Protein AF-A0A942BCL0-F1 (afdb_monomer)

Solvent-accessible surface area (backbone atoms only — not comparable to full-atom values): 6151 Å² total; per-residue (Å²): 100,40,70,59,53,53,48,51,40,49,49,52,25,52,52,50,27,51,53,48,50,54,50,36,64,73,68,53,54,80,74,53,51,65,68,55,27,65,54,48,11,62,50,26,40,52,51,16,52,52,43,39,54,51,31,50,50,51,20,47,74,69,64,43,68,54,95,69,28,62,47,71,66,36,44,49,42,43,38,53,26,44,38,54,21,36,44,26,39,45,51,13,51,52,23,47,56,58,60,70,52,61,71,67,66,52,55,56,58,63,70,64,59,79,85,83,126

Mean predicted aligned error: 7.83 Å

Sequence (117 aa):
MLWAQSGASFVVWVVGGLLLARSAAASWLPRLSRRSQSTLGPLALLAGLVVLVGGLWAAWSAGGVRAGALLPVPWVLATVTGVAFTALQTFGALCLLNVSRPPETRAAAQASEPQEN

pLDDT: mean 84.38, std 11.61, range [54.03, 96.56]

Foldseek 3Di:
DAVVLVVVLVVLLVVLLVVLLVCCVPDPVVVDDLVCLVVLLVVLLVVLVVLQVVLLVVLVVVPADDPNHGDPVSSVSNSVSSNSSSNSNSSSVSSVVVNPDDPVVVVVVVVPPPPPD

Radius of gyration: 18.62 Å; Cα contacts (8 Å, |Δi|>4): 98; chains: 1; bounding box: 46×35×47 Å

Secondary structure (DSSP, 8-state):
-HHHHHHHHHHHHHHHHHHHHHHHHHHTGGGS-HHHHHHHHHHHHHHHHHHHHHHHHHHHHTT--BTTB--HHHHHHHHHHHHHHHHHHHHHHHHHHHHHS-HHHHHHHHHTS----

Structure (mmCIF, N/CA/C/O backbone):
data_AF-A0A942BCL0-F1
#
_entry.id   AF-A0A942BCL0-F1
#
loop_
_atom_site.group_PDB
_atom_site.id
_atom_site.type_symbol
_atom_site.label_atom_id
_atom_site.label_alt_id
_atom_site.label_comp_id
_atom_site.label_asym_id
_atom_site.label_entity_id
_atom_site.label_seq_id
_atom_site.pdbx_PDB_ins_code
_atom_site.Cartn_x
_atom_site.Cartn_y
_atom_site.Cartn_z
_atom_site.occupancy
_atom_site.B_iso_or_equiv
_atom_site.auth_seq_id
_atom_site.auth_comp_id
_atom_site.auth_asym_id
_atom_site.auth_atom_id
_atom_site.pdbx_PDB_model_num
ATOM 1 N N . MET A 1 1 ? 1.760 4.699 -25.758 1.00 75.62 1 MET A N 1
ATOM 2 C CA . MET A 1 1 ? 2.286 3.598 -24.918 1.00 75.62 1 MET A CA 1
ATOM 3 C C . MET A 1 1 ? 2.232 3.912 -23.429 1.00 75.62 1 MET A C 1
ATOM 5 O O . MET A 1 1 ? 1.699 3.084 -22.703 1.00 75.62 1 MET A O 1
ATOM 9 N N . LEU A 1 2 ? 2.681 5.091 -22.976 1.00 79.38 2 LEU A N 1
ATOM 10 C CA . LEU A 1 2 ? 2.565 5.507 -21.564 1.00 79.38 2 LEU A CA 1
ATOM 11 C C . LEU A 1 2 ? 1.166 5.313 -20.969 1.00 79.38 2 LEU A C 1
ATOM 13 O O . LEU A 1 2 ? 1.041 4.674 -19.937 1.00 79.38 2 LEU A O 1
ATOM 17 N N . TRP A 1 3 ? 0.112 5.766 -21.653 1.00 84.75 3 TRP A N 1
ATOM 18 C CA . TRP A 1 3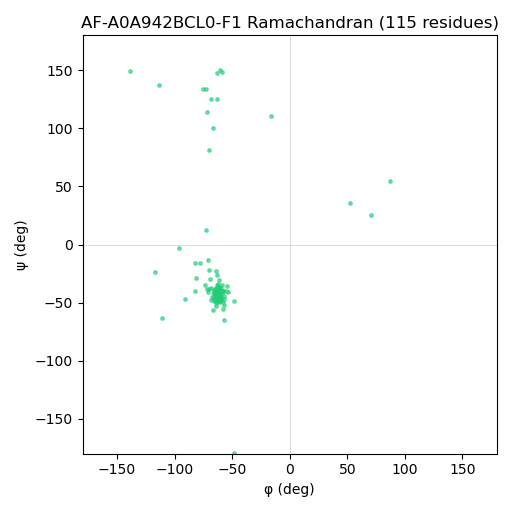 ? -1.272 5.606 -21.183 1.00 84.75 3 TRP A CA 1
ATOM 19 C C . TRP A 1 3 ? -1.670 4.154 -20.899 1.00 84.75 3 TRP A C 1
ATOM 21 O O . TRP A 1 3 ? -2.327 3.886 -19.899 1.00 84.75 3 TRP A O 1
ATOM 31 N N . ALA A 1 4 ? -1.233 3.212 -21.738 1.00 85.75 4 ALA A N 1
ATOM 32 C CA . ALA A 1 4 ? -1.513 1.793 -21.538 1.00 85.75 4 ALA A CA 1
ATOM 33 C C . ALA A 1 4 ? -0.723 1.222 -20.348 1.00 85.75 4 ALA A C 1
ATOM 35 O O . ALA A 1 4 ? -1.284 0.486 -19.544 1.00 85.75 4 ALA A O 1
ATOM 36 N N . GLN A 1 5 ? 0.551 1.603 -20.196 1.00 85.81 5 GLN A N 1
ATOM 37 C CA . GLN A 1 5 ? 1.391 1.195 -19.061 1.00 85.81 5 GLN A CA 1
ATOM 38 C C . GLN A 1 5 ? 0.864 1.754 -17.734 1.00 85.81 5 GLN A C 1
ATOM 40 O O . GLN A 1 5 ? 0.716 1.011 -16.768 1.00 85.81 5 GLN A O 1
ATOM 45 N N . SER A 1 6 ? 0.539 3.047 -17.696 1.00 84.75 6 SER A N 1
ATOM 46 C CA . SER A 1 6 ? -0.041 3.710 -16.529 1.00 84.75 6 SER A CA 1
ATOM 47 C C . SER A 1 6 ? -1.420 3.149 -16.196 1.00 84.75 6 SER A C 1
ATOM 49 O O . SER A 1 6 ? -1.701 2.900 -15.029 1.00 84.75 6 SER A O 1
ATOM 51 N N . GLY A 1 7 ? -2.253 2.888 -17.208 1.00 89.75 7 GLY A N 1
ATOM 52 C CA . GLY A 1 7 ? -3.547 2.234 -17.033 1.00 89.75 7 GLY A CA 1
ATOM 53 C C . GLY A 1 7 ? -3.409 0.830 -16.443 1.00 89.75 7 GLY A C 1
ATOM 54 O O . GLY A 1 7 ? -4.096 0.503 -15.479 1.00 89.75 7 GLY A O 1
ATOM 55 N N . ALA A 1 8 ? -2.475 0.024 -16.953 1.00 90.44 8 ALA A N 1
ATOM 56 C CA . ALA A 1 8 ? -2.209 -1.314 -16.430 1.00 90.44 8 ALA A CA 1
ATOM 57 C C . ALA A 1 8 ? -1.727 -1.276 -14.971 1.00 90.44 8 ALA A C 1
ATOM 59 O O . ALA A 1 8 ? -2.276 -1.987 -14.130 1.00 90.44 8 ALA A O 1
ATOM 60 N N . SER A 1 9 ? -0.761 -0.411 -14.641 1.00 90.62 9 SER A N 1
ATOM 61 C CA . SER A 1 9 ? -0.296 -0.234 -13.259 1.00 90.62 9 SER A CA 1
ATOM 62 C C . SER A 1 9 ? -1.428 0.226 -12.342 1.00 90.62 9 SER A C 1
ATOM 64 O O . SER A 1 9 ? -1.592 -0.321 -11.257 1.00 90.62 9 SER A O 1
ATOM 66 N N . PHE A 1 10 ? -2.255 1.171 -12.794 1.00 90.25 10 PHE A N 1
ATOM 67 C CA . PHE A 1 10 ? -3.396 1.662 -12.027 1.00 90.25 10 PHE A CA 1
ATOM 68 C C . PHE A 1 10 ? -4.407 0.553 -11.715 1.00 90.25 10 PHE A C 1
ATOM 70 O O . PHE A 1 10 ? -4.840 0.421 -10.571 1.00 90.25 10 PHE A O 1
ATOM 77 N N . VAL A 1 11 ? -4.738 -0.294 -12.695 1.00 94.12 11 VAL A N 1
ATOM 78 C CA . VAL A 1 11 ? -5.614 -1.455 -12.474 1.00 94.12 11 VAL A CA 1
ATOM 79 C C . VAL A 1 11 ? -5.006 -2.403 -11.439 1.00 94.12 11 VAL A C 1
ATOM 81 O O . VAL A 1 11 ? -5.709 -2.826 -10.523 1.00 94.12 11 VAL A O 1
ATOM 84 N N . VAL A 1 12 ? -3.702 -2.690 -11.526 1.00 93.31 12 VAL A N 1
ATOM 85 C CA . VAL A 1 12 ? -2.998 -3.527 -10.538 1.00 93.31 12 VAL A CA 1
ATOM 86 C C . VAL A 1 12 ? -3.091 -2.923 -9.134 1.00 93.31 12 VAL A C 1
ATOM 88 O O . VAL A 1 12 ? -3.349 -3.650 -8.175 1.00 93.31 12 VAL A O 1
ATOM 91 N N . TRP A 1 13 ? -2.941 -1.605 -8.997 1.00 92.00 13 TRP A N 1
ATOM 92 C CA . TRP A 1 13 ? -3.056 -0.921 -7.707 1.00 92.00 13 TRP A CA 1
ATOM 93 C C . TRP A 1 13 ? -4.461 -1.033 -7.125 1.00 92.00 13 TRP A C 1
ATOM 95 O O . TRP A 1 13 ? -4.615 -1.408 -5.965 1.00 92.00 13 TRP A O 1
ATOM 105 N N . VAL A 1 14 ? -5.489 -0.760 -7.933 1.00 90.12 14 VAL A N 1
ATOM 106 C CA . VAL A 1 14 ? -6.890 -0.815 -7.496 1.00 90.12 14 VAL A CA 1
ATOM 107 C C . VAL A 1 14 ? -7.280 -2.237 -7.105 1.00 90.12 14 VAL A C 1
ATOM 109 O O . VAL A 1 14 ? -7.800 -2.451 -6.010 1.00 90.12 14 VAL A O 1
ATOM 112 N N . VAL A 1 15 ? -6.998 -3.222 -7.960 1.00 92.62 15 VAL A N 1
ATOM 113 C CA . VAL A 1 15 ? -7.322 -4.628 -7.687 1.00 92.62 15 VAL A CA 1
ATOM 114 C C . VAL A 1 15 ? -6.563 -5.120 -6.455 1.00 92.62 15 VAL A C 1
ATOM 116 O O . VAL A 1 15 ? -7.170 -5.718 -5.568 1.00 92.62 15 VAL A O 1
ATOM 119 N N . GLY A 1 16 ? -5.267 -4.814 -6.346 1.00 89.00 16 GLY A N 1
ATOM 120 C CA . GLY A 1 16 ? -4.456 -5.166 -5.181 1.00 89.00 16 GLY A CA 1
ATOM 121 C C . GLY A 1 16 ? -4.991 -4.554 -3.884 1.00 89.00 16 GLY A C 1
ATOM 122 O O . GLY A 1 16 ? -5.150 -5.262 -2.890 1.00 89.00 16 GLY A O 1
ATOM 123 N N . GLY A 1 17 ? -5.348 -3.267 -3.904 1.00 87.44 17 GLY A N 1
ATOM 124 C CA . GLY A 1 17 ? -5.954 -2.574 -2.767 1.00 87.44 17 GLY A CA 1
ATOM 125 C C . GLY A 1 17 ? -7.292 -3.180 -2.346 1.00 87.44 17 GLY A C 1
ATOM 126 O O . GLY A 1 17 ? -7.512 -3.425 -1.163 1.00 87.44 17 GLY A O 1
ATOM 127 N N . LEU A 1 18 ? -8.165 -3.500 -3.305 1.00 89.19 18 LEU A N 1
ATOM 128 C CA . LEU A 1 18 ? -9.456 -4.139 -3.034 1.00 89.19 18 LEU A CA 1
ATOM 129 C C . LEU A 1 18 ? -9.294 -5.534 -2.423 1.00 89.19 18 LEU A C 1
ATOM 131 O O . LEU A 1 18 ? -9.961 -5.856 -1.439 1.00 89.19 18 LEU A O 1
ATOM 135 N N . LEU A 1 19 ? -8.405 -6.363 -2.975 1.00 91.19 19 LEU A N 1
ATOM 136 C CA . LEU A 1 19 ? -8.130 -7.702 -2.445 1.00 91.19 19 LEU A CA 1
ATOM 137 C C . LEU A 1 19 ? -7.532 -7.634 -1.036 1.00 91.19 19 LEU A C 1
ATOM 139 O O . LEU A 1 19 ? -7.930 -8.398 -0.150 1.00 91.19 19 LEU A O 1
ATOM 143 N N . LEU A 1 20 ? -6.627 -6.684 -0.795 1.00 89.00 20 LEU A N 1
ATOM 144 C CA . LEU A 1 20 ? -6.076 -6.457 0.533 1.00 89.00 20 LEU A CA 1
ATOM 145 C C . LEU A 1 20 ? -7.155 -5.981 1.508 1.00 89.00 20 LEU A C 1
ATOM 147 O O . LEU A 1 20 ? -7.229 -6.496 2.617 1.00 89.00 20 LEU A O 1
ATOM 151 N N . ALA A 1 21 ? -8.028 -5.059 1.100 1.00 87.56 21 ALA 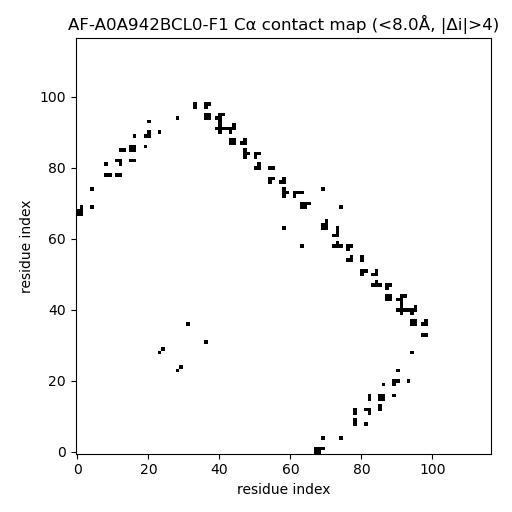A N 1
ATOM 152 C CA . ALA A 1 21 ? -9.099 -4.565 1.956 1.00 87.56 21 ALA A CA 1
ATOM 153 C C . ALA A 1 21 ? -10.046 -5.691 2.385 1.00 87.56 21 ALA A C 1
ATOM 155 O O . ALA A 1 21 ? -10.384 -5.815 3.564 1.00 87.56 21 ALA A O 1
ATOM 156 N N . ARG A 1 22 ? -10.440 -6.537 1.425 1.00 88.81 22 ARG A N 1
ATOM 157 C CA . ARG A 1 22 ? -11.323 -7.684 1.668 1.00 88.81 22 ARG A CA 1
ATOM 158 C C . ARG A 1 22 ? -10.666 -8.710 2.585 1.00 88.81 22 ARG A C 1
ATOM 160 O O . ARG A 1 22 ? -11.287 -9.136 3.554 1.00 88.81 22 ARG A O 1
ATOM 167 N N . SER A 1 23 ? -9.412 -9.073 2.317 1.00 89.88 23 SER A N 1
ATOM 168 C CA . SER A 1 23 ? -8.689 -10.048 3.142 1.00 89.88 23 SER A CA 1
ATOM 169 C C . SER A 1 23 ? -8.413 -9.516 4.551 1.00 89.88 23 SER A C 1
ATOM 171 O O . SER A 1 23 ? -8.626 -10.240 5.523 1.00 89.88 23 SER A O 1
ATOM 173 N N . ALA A 1 24 ? -8.023 -8.247 4.689 1.00 85.06 24 ALA A N 1
ATOM 174 C CA . ALA A 1 24 ? -7.771 -7.604 5.975 1.00 85.06 24 ALA A CA 1
ATOM 175 C C . ALA A 1 24 ? -9.023 -7.562 6.852 1.00 85.06 24 ALA A C 1
ATOM 177 O O . ALA A 1 24 ? -8.963 -7.951 8.020 1.00 85.06 24 ALA A O 1
ATOM 178 N N . ALA A 1 25 ? -10.156 -7.140 6.282 1.00 83.50 25 ALA A N 1
ATOM 179 C CA . ALA A 1 25 ? -11.431 -7.080 6.987 1.00 83.50 25 ALA A CA 1
ATOM 180 C C . ALA A 1 25 ? -11.887 -8.457 7.499 1.00 83.50 25 ALA A C 1
ATOM 182 O O . ALA A 1 25 ? -12.425 -8.539 8.599 1.00 83.50 25 ALA A O 1
ATOM 183 N N . ALA A 1 26 ? -11.636 -9.524 6.732 1.00 82.94 26 ALA A N 1
ATOM 184 C CA . ALA A 1 26 ? -12.059 -10.879 7.080 1.00 82.94 26 ALA A CA 1
ATOM 185 C C . ALA A 1 26 ? -11.135 -11.595 8.083 1.00 82.94 26 ALA A C 1
ATOM 187 O O . ALA A 1 26 ? -11.591 -12.471 8.810 1.00 82.94 26 ALA A O 1
ATOM 188 N N . SER A 1 27 ? -9.837 -11.273 8.117 1.00 85.69 27 SER A N 1
ATOM 189 C CA . SER A 1 27 ? -8.850 -12.116 8.813 1.00 85.69 27 SER A CA 1
ATOM 190 C C . SER A 1 27 ? -8.261 -11.488 10.076 1.00 85.69 27 SER A C 1
ATOM 192 O O . SER A 1 27 ? -8.425 -12.026 11.172 1.00 85.69 27 SER A O 1
ATOM 194 N N . TRP A 1 28 ? -7.547 -10.370 9.947 1.00 83.25 28 TRP A N 1
ATOM 195 C CA . TRP A 1 28 ? -6.685 -9.862 11.019 1.00 83.25 28 TRP A CA 1
ATOM 196 C C . TRP A 1 28 ? -7.101 -8.495 11.561 1.00 83.25 28 TRP A C 1
ATOM 198 O O . TRP A 1 28 ? -6.816 -8.201 12.720 1.00 83.25 28 TRP A O 1
ATOM 208 N N . LEU A 1 29 ? -7.822 -7.675 10.792 1.00 85.25 29 LEU A N 1
ATOM 209 C CA . LEU A 1 29 ? -8.235 -6.342 11.235 1.00 85.25 29 LEU A CA 1
ATOM 210 C C . LEU A 1 29 ? -9.152 -6.361 12.479 1.00 85.25 29 LEU A C 1
ATOM 212 O O . LEU A 1 29 ? -8.903 -5.562 13.384 1.00 85.25 29 LEU A O 1
ATOM 216 N N . PRO A 1 30 ? -10.133 -7.284 12.616 1.00 83.38 30 PRO A N 1
ATOM 217 C CA . PRO A 1 30 ? -10.943 -7.394 13.835 1.00 83.38 30 PRO A CA 1
ATOM 218 C C . PRO A 1 30 ? -10.136 -7.800 15.076 1.00 83.38 30 PRO A C 1
ATOM 220 O O . PRO A 1 30 ? -10.552 -7.524 16.198 1.00 83.38 30 PRO A O 1
ATOM 223 N N . ARG A 1 31 ? -8.975 -8.443 14.883 1.00 86.38 31 ARG A N 1
ATOM 224 C CA . ARG A 1 31 ? -8.095 -8.905 15.968 1.00 86.38 31 ARG A CA 1
ATOM 225 C C . ARG A 1 31 ? -7.194 -7.794 16.509 1.00 86.38 31 ARG A C 1
ATOM 227 O O . ARG A 1 31 ? -6.615 -7.946 17.581 1.00 86.38 31 ARG A O 1
ATOM 234 N N . LEU A 1 32 ? -7.052 -6.680 15.787 1.00 87.88 32 LEU A N 1
ATOM 235 C CA . LEU A 1 32 ? -6.265 -5.544 16.256 1.00 87.88 32 LEU A CA 1
ATOM 236 C C . LEU A 1 32 ? -7.013 -4.754 17.331 1.00 87.88 32 LEU A C 1
ATOM 238 O O . LEU A 1 32 ? -8.166 -4.366 17.155 1.00 87.88 32 LEU A O 1
ATOM 242 N N . SER A 1 33 ? -6.304 -4.416 18.409 1.00 90.81 33 SER A N 1
ATOM 243 C CA . SER A 1 33 ? -6.839 -3.534 19.445 1.00 90.81 33 SER A CA 1
ATOM 244 C C . SER A 1 33 ? -7.138 -2.135 18.889 1.00 90.81 33 SER A C 1
ATOM 246 O O . SER A 1 33 ? -6.420 -1.621 18.026 1.00 90.81 33 SER A O 1
ATOM 248 N N . ARG A 1 34 ? -8.163 -1.467 19.431 1.00 86.12 34 ARG A N 1
ATOM 249 C CA . ARG A 1 34 ? -8.541 -0.103 19.016 1.00 86.12 34 ARG A CA 1
ATOM 250 C C . ARG A 1 34 ? -7.400 0.903 19.208 1.00 86.12 34 ARG A C 1
ATOM 252 O O . ARG A 1 34 ? -7.225 1.795 18.384 1.00 86.12 34 ARG A O 1
ATOM 259 N N . ARG A 1 35 ? -6.593 0.726 20.262 1.00 89.56 35 ARG A N 1
ATOM 260 C CA . ARG A 1 35 ? -5.399 1.543 20.526 1.00 89.56 35 ARG A CA 1
ATOM 261 C C . ARG A 1 3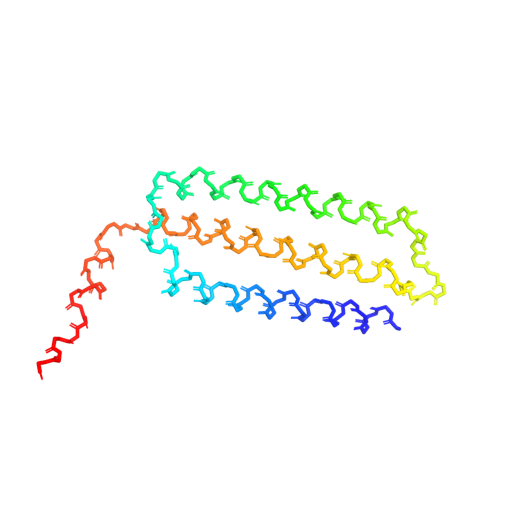5 ? -4.354 1.355 19.428 1.00 89.56 35 ARG A C 1
ATOM 263 O O . ARG A 1 35 ? -3.861 2.338 18.892 1.00 89.56 35 ARG A O 1
ATOM 270 N N . SER A 1 36 ? -4.081 0.109 19.042 1.00 91.06 36 SER A N 1
ATOM 271 C CA . SER A 1 36 ? -3.167 -0.189 17.936 1.00 91.06 36 SER A CA 1
ATOM 272 C C . SER A 1 36 ? -3.673 0.397 16.619 1.00 91.06 36 SER A C 1
ATOM 274 O O . SER A 1 36 ? -2.897 1.028 15.915 1.00 91.06 36 SER A O 1
ATOM 276 N N . GLN A 1 37 ? -4.966 0.271 16.307 1.00 90.12 37 GLN A N 1
ATOM 277 C CA . GLN A 1 37 ? -5.550 0.858 15.092 1.00 90.12 37 GLN 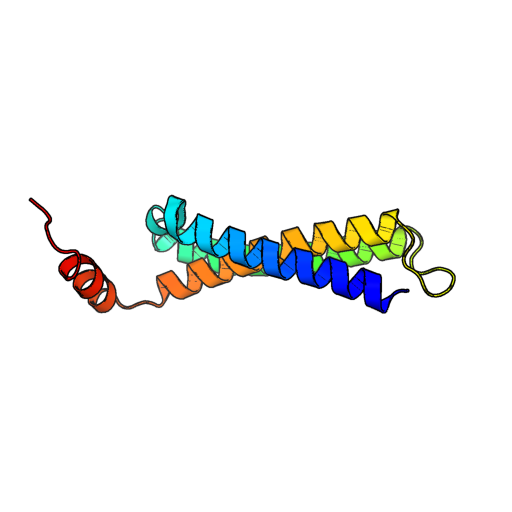A CA 1
ATOM 278 C C . GLN A 1 37 ? -5.449 2.393 15.082 1.00 90.12 37 GLN A C 1
ATOM 280 O O . GLN A 1 37 ? -5.118 2.980 14.054 1.00 90.12 37 GLN A O 1
ATOM 285 N N . SER A 1 38 ? -5.665 3.047 16.228 1.00 91.69 38 SER A N 1
ATOM 286 C CA . SER A 1 38 ? -5.540 4.504 16.372 1.00 91.69 38 SER A CA 1
ATOM 287 C C . SER A 1 38 ? -4.126 5.016 16.098 1.00 91.69 38 SER A C 1
ATOM 289 O O . SER A 1 38 ? -3.981 6.133 15.610 1.00 91.69 38 SER A O 1
ATOM 291 N N . THR A 1 39 ? -3.097 4.239 16.432 1.00 93.19 39 THR A N 1
ATOM 292 C CA . THR A 1 39 ? -1.696 4.638 16.239 1.00 93.19 39 THR A CA 1
ATOM 293 C C . THR A 1 39 ? -1.176 4.199 14.873 1.00 93.19 39 THR A C 1
ATOM 295 O O . THR A 1 39 ? -0.584 4.994 14.149 1.00 93.19 39 THR A O 1
ATOM 298 N N . LEU A 1 40 ? -1.429 2.945 14.491 1.00 92.81 40 LEU A N 1
ATOM 299 C CA . LEU A 1 40 ? -0.956 2.373 13.232 1.00 92.81 40 LEU A CA 1
ATOM 300 C C . LEU A 1 40 ? -1.649 2.987 12.017 1.00 92.81 40 LEU A C 1
ATOM 302 O O . LEU A 1 40 ? -1.017 3.080 10.973 1.00 92.81 40 LEU A O 1
ATOM 306 N N . GLY A 1 41 ? -2.903 3.435 12.143 1.00 92.56 41 GLY A N 1
ATOM 307 C CA . GLY A 1 41 ? -3.646 4.059 11.049 1.00 92.56 41 GLY A CA 1
ATOM 308 C C . GLY A 1 41 ? -2.921 5.279 10.466 1.00 92.56 41 GLY A C 1
ATOM 309 O O . GLY A 1 41 ? -2.470 5.218 9.322 1.00 92.56 41 GLY A O 1
ATOM 310 N N . PRO A 1 42 ? -2.735 6.364 11.243 1.00 94.69 42 PRO A N 1
ATOM 311 C CA . PRO A 1 42 ? -1.995 7.546 10.798 1.00 94.69 42 PRO A CA 1
ATOM 312 C C . PRO A 1 42 ? -0.553 7.237 10.383 1.00 94.69 42 PRO A C 1
ATOM 314 O O . PRO A 1 42 ? -0.083 7.756 9.372 1.00 94.69 42 PRO A O 1
ATOM 317 N N . LEU A 1 43 ? 0.140 6.359 11.122 1.00 95.19 43 LEU A N 1
ATOM 318 C CA . LEU A 1 43 ? 1.505 5.952 10.782 1.00 95.19 43 LEU A CA 1
ATOM 319 C C . LEU A 1 43 ? 1.577 5.264 9.417 1.00 95.19 43 LEU A C 1
ATOM 321 O O . LEU A 1 43 ? 2.486 5.553 8.647 1.00 95.19 43 LEU A O 1
ATOM 325 N N . ALA A 1 44 ? 0.616 4.400 9.088 1.00 93.88 44 ALA A N 1
ATOM 326 C CA . ALA A 1 44 ? 0.552 3.745 7.788 1.00 93.88 44 ALA A CA 1
ATOM 327 C C . ALA A 1 44 ? 0.295 4.746 6.655 1.00 93.88 44 ALA A C 1
ATOM 329 O O . ALA A 1 44 ? 0.928 4.642 5.607 1.00 93.88 44 ALA A O 1
ATOM 330 N N . LEU A 1 45 ? -0.565 5.750 6.866 1.00 93.81 45 LEU A N 1
ATOM 331 C CA . LEU A 1 45 ? -0.800 6.806 5.873 1.00 93.81 45 LEU A CA 1
ATOM 332 C C . LEU A 1 45 ? 0.478 7.614 5.597 1.00 93.81 45 LEU A C 1
ATOM 334 O O . LEU A 1 45 ? 0.822 7.848 4.436 1.00 93.81 45 LEU A O 1
ATOM 338 N N . LEU A 1 46 ? 1.202 7.999 6.656 1.00 96.25 46 LEU A N 1
ATOM 339 C CA . LEU A 1 46 ? 2.471 8.726 6.551 1.00 96.25 46 LEU A CA 1
ATOM 340 C C . LEU A 1 46 ? 3.562 7.872 5.900 1.00 96.25 46 LEU A C 1
ATOM 342 O O . LEU A 1 46 ? 4.236 8.331 4.980 1.00 96.25 46 LEU A O 1
ATOM 346 N N . ALA A 1 47 ? 3.704 6.615 6.323 1.00 94.75 47 ALA A N 1
ATOM 347 C CA . ALA A 1 47 ? 4.630 5.670 5.710 1.00 94.75 47 ALA A CA 1
ATOM 348 C C . ALA A 1 47 ? 4.312 5.470 4.223 1.00 94.75 47 ALA A C 1
ATOM 350 O O . ALA A 1 47 ? 5.222 5.442 3.399 1.00 94.75 47 ALA A O 1
ATOM 351 N N . GLY A 1 48 ? 3.027 5.409 3.861 1.00 93.31 48 GLY A N 1
ATOM 352 C CA . GLY A 1 48 ? 2.584 5.359 2.474 1.00 93.31 48 GLY A CA 1
ATOM 353 C C . GLY A 1 48 ? 3.084 6.562 1.680 1.00 93.31 48 GLY A C 1
ATOM 354 O O . GLY A 1 48 ? 3.679 6.386 0.620 1.00 93.31 48 GLY A O 1
ATOM 355 N N . LEU A 1 49 ? 2.907 7.778 2.200 1.00 93.69 49 LEU A N 1
ATOM 356 C CA . LEU A 1 49 ? 3.405 8.988 1.542 1.00 93.69 49 LEU A CA 1
ATOM 357 C C . LEU A 1 49 ? 4.923 8.931 1.309 1.00 93.69 49 LEU A C 1
ATOM 359 O O . LEU A 1 49 ? 5.382 9.23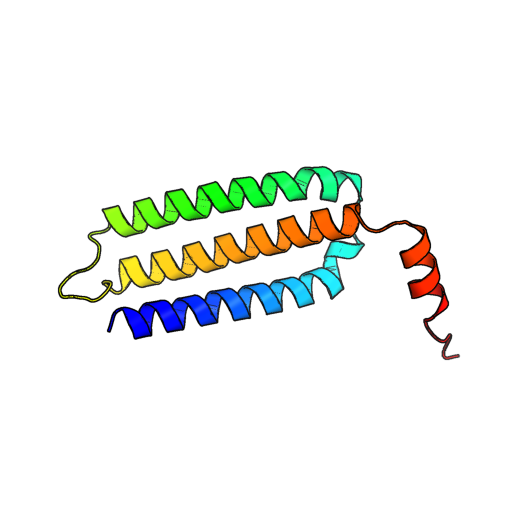0 0.208 1.00 93.69 49 LEU A O 1
ATOM 363 N N . VAL A 1 50 ? 5.691 8.495 2.312 1.00 96.56 50 VAL A N 1
ATOM 364 C CA . VAL A 1 50 ? 7.149 8.329 2.193 1.00 96.56 50 VAL A CA 1
ATOM 365 C C . VAL A 1 50 ? 7.504 7.302 1.117 1.00 96.56 50 VAL A C 1
ATOM 367 O O . VAL A 1 50 ? 8.365 7.571 0.282 1.00 96.56 50 VAL A O 1
ATOM 370 N N . VAL A 1 51 ? 6.818 6.155 1.087 1.00 95.31 51 VAL A N 1
ATOM 371 C CA . VAL A 1 51 ? 7.013 5.116 0.064 1.00 95.31 51 VAL A CA 1
ATOM 372 C C . VAL A 1 51 ? 6.715 5.654 -1.332 1.00 95.31 51 VAL A C 1
ATOM 374 O O . VAL A 1 51 ? 7.496 5.413 -2.249 1.00 95.31 51 VAL A O 1
ATOM 377 N N . LEU A 1 52 ? 5.625 6.405 -1.500 1.00 92.69 52 LEU A N 1
ATOM 378 C CA . LEU A 1 52 ? 5.244 6.971 -2.792 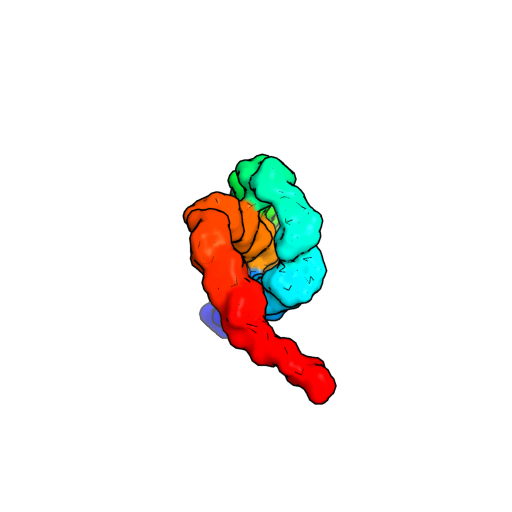1.00 92.69 52 LEU A CA 1
ATOM 379 C C . LEU A 1 52 ? 6.284 7.980 -3.284 1.00 92.69 52 LEU A C 1
ATOM 381 O O . LEU A 1 52 ? 6.787 7.847 -4.396 1.00 92.69 52 LEU A O 1
ATOM 385 N N . VAL A 1 53 ? 6.628 8.966 -2.452 1.00 94.56 53 VAL A N 1
ATOM 386 C CA . VAL A 1 53 ? 7.587 10.018 -2.816 1.00 94.56 53 VAL A CA 1
ATOM 387 C C . VAL A 1 53 ? 8.970 9.419 -3.070 1.00 94.56 53 VAL A C 1
ATOM 389 O O . VAL A 1 53 ? 9.574 9.689 -4.106 1.00 94.56 53 VAL A O 1
ATOM 392 N N . GLY A 1 54 ? 9.450 8.558 -2.169 1.00 92.56 54 GLY A N 1
ATOM 393 C CA . GLY A 1 54 ? 10.754 7.909 -2.297 1.00 92.56 54 GLY A CA 1
ATOM 394 C C . GLY A 1 54 ? 10.835 6.965 -3.498 1.00 92.56 54 GLY A C 1
ATOM 395 O O . GLY A 1 54 ? 11.823 6.978 -4.227 1.00 92.56 54 GLY A O 1
ATOM 396 N N . GLY A 1 55 ? 9.785 6.183 -3.752 1.00 90.69 55 GLY A N 1
ATOM 397 C CA . GLY A 1 55 ? 9.740 5.259 -4.883 1.00 90.69 55 GLY A CA 1
ATOM 398 C C . GLY A 1 55 ? 9.635 5.965 -6.235 1.00 90.69 55 GLY A C 1
ATOM 399 O O . GLY A 1 55 ? 10.315 5.571 -7.182 1.00 90.69 55 GLY A O 1
ATOM 400 N N . LEU A 1 56 ? 8.861 7.053 -6.326 1.00 87.94 56 LEU A N 1
ATOM 401 C CA . LEU A 1 56 ? 8.820 7.892 -7.529 1.00 87.94 56 LEU A CA 1
ATOM 402 C C . LEU A 1 56 ? 10.165 8.573 -7.786 1.00 87.94 56 LEU A C 1
ATOM 404 O O . LEU A 1 56 ? 10.623 8.603 -8.927 1.00 87.94 56 LEU A O 1
ATOM 408 N N . TRP A 1 57 ? 10.816 9.074 -6.735 1.00 90.19 57 TRP A N 1
ATOM 409 C CA . TRP A 1 57 ? 12.152 9.650 -6.845 1.00 90.19 57 TRP A CA 1
ATOM 410 C C . TRP A 1 57 ? 13.169 8.617 -7.347 1.00 90.19 57 TRP A C 1
ATOM 412 O O . TRP A 1 57 ? 13.881 8.883 -8.313 1.00 90.19 57 TRP A O 1
ATOM 422 N N . ALA A 1 58 ? 13.161 7.400 -6.795 1.00 88.44 58 ALA A N 1
ATOM 423 C CA . ALA A 1 58 ? 14.018 6.308 -7.255 1.00 88.44 58 ALA A CA 1
ATOM 424 C C . ALA A 1 58 ? 13.744 5.913 -8.719 1.00 88.44 58 ALA A C 1
ATOM 426 O O . ALA A 1 58 ? 14.680 5.740 -9.502 1.00 88.44 58 ALA A O 1
ATOM 427 N N . ALA A 1 59 ? 12.471 5.810 -9.117 1.00 86.44 59 ALA A N 1
ATOM 428 C CA . ALA A 1 59 ? 12.087 5.512 -10.497 1.00 86.44 59 ALA A CA 1
ATOM 429 C C . ALA A 1 59 ? 12.531 6.613 -11.476 1.00 86.44 59 ALA A C 1
ATOM 431 O O . ALA A 1 59 ? 12.915 6.315 -12.608 1.00 86.44 59 ALA A O 1
ATOM 432 N N . TRP A 1 60 ? 12.512 7.876 -11.042 1.00 84.25 60 TRP A N 1
ATOM 433 C CA . TRP A 1 60 ? 13.014 9.004 -11.822 1.00 84.25 60 TRP A CA 1
ATOM 434 C C . TRP A 1 60 ? 14.540 8.958 -11.977 1.00 84.25 60 TRP A C 1
ATOM 436 O O . TRP A 1 60 ? 15.043 9.045 -13.101 1.00 84.25 60 TRP A O 1
ATOM 446 N N . SER A 1 61 ? 15.272 8.732 -10.880 1.00 86.56 61 SER A N 1
ATOM 447 C CA . SER A 1 61 ? 16.737 8.619 -10.8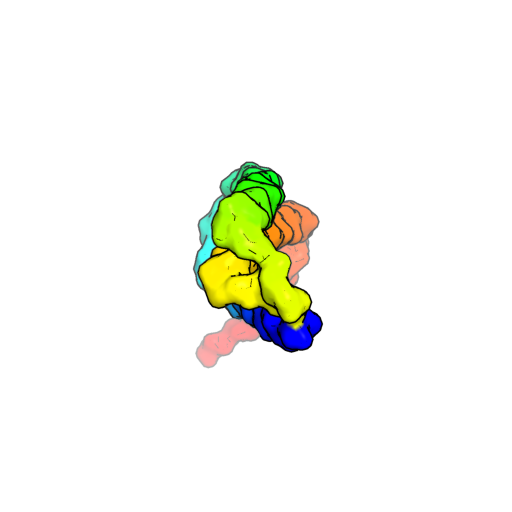74 1.00 86.56 61 SER A CA 1
ATOM 448 C C . SER A 1 61 ? 17.262 7.431 -11.686 1.00 86.56 61 SER A C 1
ATOM 450 O O . SER A 1 61 ? 18.363 7.503 -12.226 1.00 86.56 61 SER A O 1
ATOM 452 N N . ALA A 1 62 ? 16.471 6.366 -11.848 1.00 84.06 62 ALA A N 1
ATOM 453 C CA . ALA A 1 62 ? 16.807 5.195 -12.664 1.00 84.06 62 ALA A CA 1
ATOM 454 C C . ALA A 1 62 ? 16.753 5.438 -14.193 1.00 84.06 62 ALA A C 1
ATOM 456 O O . ALA A 1 62 ? 16.791 4.486 -14.974 1.00 84.06 62 ALA A O 1
ATOM 457 N N . GLY A 1 63 ? 16.674 6.696 -14.637 1.00 72.19 63 GLY A N 1
ATOM 458 C CA . GLY A 1 63 ? 16.727 7.068 -16.051 1.00 72.19 63 GLY A CA 1
ATOM 459 C C . GLY A 1 63 ? 15.358 7.041 -16.721 1.00 72.19 63 GLY A C 1
ATOM 460 O O . GLY A 1 63 ? 15.194 6.365 -17.731 1.00 72.19 63 GLY A O 1
ATOM 461 N N . GLY A 1 64 ? 14.393 7.765 -16.139 1.00 70.62 64 GLY A N 1
ATOM 462 C CA . GLY A 1 64 ? 12.982 7.820 -16.540 1.00 70.62 64 GLY A CA 1
ATOM 463 C C . GLY A 1 64 ? 12.662 8.051 -18.033 1.00 70.62 64 GLY A C 1
ATOM 464 O O . GLY A 1 64 ? 13.532 8.149 -18.890 1.00 70.62 64 GLY A O 1
ATOM 465 N N . VAL A 1 65 ? 11.352 8.100 -18.319 1.00 64.50 65 VAL A N 1
ATOM 466 C CA . VAL A 1 65 ? 10.679 8.104 -19.640 1.00 64.50 65 VAL A CA 1
ATOM 467 C C . VAL A 1 65 ? 11.584 8.437 -20.836 1.00 64.50 65 VAL A C 1
ATOM 469 O O . VAL A 1 65 ? 11.964 9.587 -21.049 1.00 64.50 65 VAL A O 1
ATOM 472 N N . ARG A 1 66 ? 11.851 7.438 -21.684 1.00 71.44 66 ARG A N 1
ATOM 473 C CA . ARG A 1 66 ? 12.533 7.614 -22.975 1.00 71.44 66 ARG A CA 1
ATOM 474 C C . ARG A 1 66 ? 11.562 7.306 -24.110 1.00 71.44 66 ARG A C 1
ATOM 476 O O . ARG A 1 66 ? 10.804 6.346 -24.034 1.00 71.44 66 ARG A O 1
ATOM 483 N N . ALA A 1 67 ? 11.578 8.136 -25.154 1.00 66.56 67 ALA A N 1
ATOM 484 C CA . ALA A 1 67 ? 10.753 7.966 -26.357 1.00 66.56 67 ALA A CA 1
ATOM 485 C C . ALA A 1 67 ? 9.237 7.791 -26.090 1.00 66.56 67 ALA A C 1
ATOM 487 O O . ALA A 1 67 ? 8.558 7.036 -26.781 1.00 66.56 67 ALA A O 1
ATOM 488 N N . GLY A 1 68 ? 8.687 8.473 -25.076 1.00 69.94 68 GLY A N 1
ATOM 489 C CA . GLY A 1 68 ? 7.248 8.406 -24.781 1.00 69.94 68 GLY A CA 1
ATOM 490 C C . GLY A 1 68 ? 6.776 7.060 -24.208 1.00 69.94 68 GLY A C 1
ATOM 491 O O . GLY A 1 68 ? 5.599 6.713 -24.355 1.00 69.94 68 GLY A O 1
ATOM 492 N N . ALA A 1 69 ? 7.681 6.315 -23.562 1.00 68.38 69 ALA A N 1
ATOM 493 C CA . ALA A 1 69 ? 7.417 5.106 -22.783 1.00 68.38 69 ALA A CA 1
ATOM 494 C C . ALA A 1 69 ? 8.254 5.100 -21.492 1.00 68.38 69 ALA A C 1
ATOM 496 O O . ALA A 1 69 ? 9.368 5.630 -21.456 1.00 68.38 69 ALA A O 1
ATOM 497 N N . LEU A 1 70 ? 7.734 4.492 -20.423 1.00 72.56 70 LEU A N 1
ATOM 498 C CA . LEU A 1 70 ? 8.576 4.146 -19.282 1.00 72.56 70 LEU A CA 1
ATOM 499 C C . LEU A 1 70 ? 9.456 2.967 -19.691 1.00 72.56 70 LEU A C 1
ATOM 501 O O . LEU A 1 70 ? 8.971 1.988 -20.267 1.00 72.56 70 LEU A O 1
ATOM 505 N N . LEU A 1 71 ? 10.747 3.055 -19.374 1.00 82.38 71 LEU A N 1
ATOM 506 C CA . LEU A 1 71 ? 11.618 1.890 -19.455 1.00 82.38 71 LEU A CA 1
ATOM 507 C C . LEU A 1 71 ? 11.087 0.795 -18.508 1.00 82.38 71 LEU A C 1
ATOM 509 O O . LEU A 1 71 ? 10.498 1.127 -17.472 1.00 82.38 71 LEU A O 1
ATOM 513 N N . PRO A 1 72 ? 11.309 -0.496 -18.816 1.00 83.94 72 PRO A N 1
ATOM 514 C CA . PRO A 1 72 ? 10.757 -1.599 -18.029 1.00 83.94 72 PRO A CA 1
ATOM 515 C C . PRO A 1 72 ? 11.088 -1.505 -16.536 1.00 83.94 72 PRO A C 1
ATOM 517 O O . PRO A 1 72 ? 10.219 -1.723 -15.700 1.00 83.94 72 PRO A O 1
ATOM 520 N N . VAL A 1 73 ? 12.320 -1.113 -16.198 1.00 86.44 73 VAL A N 1
ATOM 521 C CA . VAL A 1 73 ? 12.782 -1.013 -14.805 1.00 86.44 73 VAL A CA 1
ATOM 522 C C . VAL A 1 73 ? 12.053 0.106 -14.034 1.00 86.44 73 VAL A C 1
ATOM 524 O O . VAL A 1 73 ? 11.397 -0.214 -13.042 1.00 86.44 73 VAL A O 1
ATOM 527 N N . PRO A 1 74 ? 12.056 1.382 -14.480 1.00 86.94 74 PRO A N 1
ATOM 528 C CA . PRO A 1 74 ? 11.224 2.432 -13.887 1.00 86.94 74 PRO A CA 1
ATOM 529 C C . PRO A 1 74 ? 9.730 2.099 -13.824 1.00 86.94 74 PRO A C 1
ATOM 531 O O . PRO A 1 74 ? 9.067 2.469 -12.858 1.00 86.94 74 PRO A O 1
ATOM 534 N N . TRP A 1 75 ? 9.186 1.396 -14.824 1.00 88.19 75 TRP A N 1
ATOM 535 C CA . TRP A 1 75 ? 7.775 1.000 -14.833 1.00 88.19 75 TRP A CA 1
ATOM 536 C C . TRP A 1 75 ? 7.448 -0.035 -13.751 1.00 88.19 75 TRP A C 1
ATOM 538 O O . TRP A 1 75 ? 6.460 0.116 -13.029 1.00 88.19 75 TRP A O 1
ATOM 548 N N . VAL A 1 76 ? 8.291 -1.061 -13.598 1.00 89.25 76 VAL A N 1
ATOM 549 C CA . VAL A 1 76 ? 8.148 -2.062 -12.533 1.00 89.25 76 VAL A CA 1
ATOM 550 C C . VAL A 1 76 ? 8.300 -1.403 -11.166 1.00 89.25 76 VAL A C 1
ATOM 552 O O . VAL A 1 76 ? 7.454 -1.623 -10.302 1.00 89.25 76 VAL A O 1
ATOM 555 N N . LEU A 1 77 ? 9.306 -0.540 -10.986 1.00 90.31 77 LEU A N 1
ATOM 556 C CA . LEU A 1 77 ? 9.499 0.211 -9.743 1.00 90.31 77 LEU A CA 1
ATOM 557 C C . LEU A 1 77 ? 8.266 1.048 -9.400 1.00 90.31 77 LEU A C 1
ATOM 559 O O . LEU A 1 77 ? 7.715 0.890 -8.316 1.00 90.31 77 LEU A O 1
ATOM 563 N N . ALA A 1 78 ? 7.769 1.856 -10.340 1.00 89.62 78 ALA A N 1
ATOM 564 C CA . ALA A 1 78 ? 6.562 2.653 -10.138 1.00 89.62 78 ALA A CA 1
ATOM 565 C C . ALA A 1 78 ? 5.349 1.778 -9.786 1.00 89.62 78 ALA A C 1
ATOM 567 O O . ALA A 1 78 ? 4.564 2.125 -8.904 1.00 89.62 78 ALA A O 1
ATOM 568 N N . THR A 1 79 ? 5.214 0.617 -10.435 1.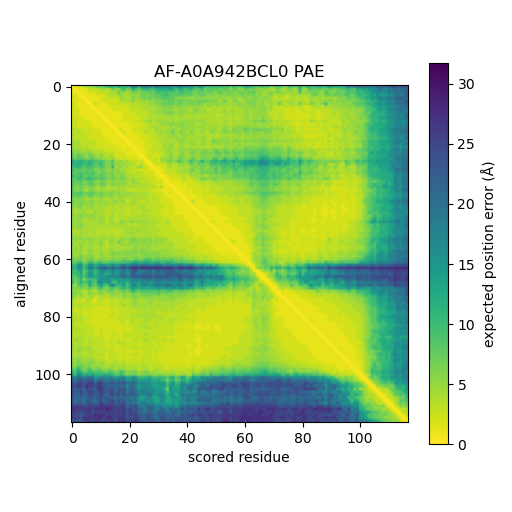00 91.44 79 THR A N 1
ATOM 569 C CA . THR A 1 79 ? 4.114 -0.315 -10.170 1.00 91.44 79 THR A CA 1
ATOM 570 C C . THR A 1 79 ? 4.203 -0.892 -8.759 1.00 91.44 79 THR A C 1
ATOM 572 O O . THR A 1 79 ? 3.216 -0.833 -8.030 1.00 91.44 79 THR A O 1
ATOM 575 N N . VAL A 1 80 ? 5.370 -1.389 -8.343 1.00 92.88 80 VAL A N 1
ATOM 576 C CA . VAL A 1 80 ? 5.594 -1.940 -6.996 1.00 92.88 80 VAL A CA 1
ATOM 577 C C . VAL A 1 80 ? 5.408 -0.865 -5.926 1.00 92.88 80 VAL A C 1
ATOM 579 O O . VAL A 1 80 ? 4.728 -1.105 -4.929 1.00 92.88 80 VAL A O 1
ATOM 582 N N . THR A 1 81 ? 5.943 0.337 -6.150 1.00 93.56 81 THR A N 1
ATOM 583 C CA . THR A 1 81 ? 5.747 1.491 -5.267 1.00 93.56 81 THR A CA 1
ATOM 584 C C . THR A 1 81 ? 4.269 1.814 -5.100 1.00 93.56 81 THR A C 1
ATOM 586 O O . THR A 1 81 ? 3.813 1.984 -3.971 1.00 93.56 81 THR A O 1
ATOM 589 N N . GLY A 1 82 ? 3.506 1.861 -6.193 1.00 92.88 82 GLY A N 1
ATOM 590 C CA . GLY A 1 82 ? 2.073 2.124 -6.129 1.00 92.88 82 GLY A CA 1
ATOM 591 C C . GLY A 1 82 ? 1.301 1.026 -5.397 1.00 92.88 82 GLY A C 1
ATOM 592 O O . GLY A 1 82 ? 0.454 1.346 -4.572 1.00 92.88 82 GLY A O 1
ATOM 593 N N . VAL A 1 83 ? 1.647 -0.255 -5.587 1.00 93.69 83 VAL A N 1
ATOM 594 C CA . VAL A 1 83 ? 1.047 -1.361 -4.815 1.00 93.69 83 VAL A CA 1
ATOM 595 C C . VAL A 1 83 ? 1.316 -1.194 -3.319 1.00 93.69 83 VAL A C 1
ATOM 597 O O . VAL A 1 83 ? 0.384 -1.267 -2.519 1.00 93.69 83 VAL A O 1
ATOM 600 N N . ALA A 1 84 ? 2.568 -0.940 -2.930 1.00 93.50 84 ALA A N 1
ATOM 601 C CA . ALA A 1 84 ? 2.938 -0.749 -1.529 1.00 93.50 84 ALA A CA 1
ATOM 602 C C . ALA A 1 84 ? 2.246 0.480 -0.917 1.00 93.50 84 ALA A C 1
ATOM 604 O O . ALA A 1 84 ? 1.715 0.410 0.193 1.00 93.50 84 ALA A O 1
ATOM 605 N N . PHE A 1 85 ? 2.189 1.586 -1.664 1.00 95.81 85 PHE A N 1
ATOM 606 C CA . PHE A 1 85 ? 1.449 2.783 -1.283 1.00 95.81 85 PHE A CA 1
ATOM 607 C C . PHE A 1 85 ? -0.032 2.474 -1.062 1.00 95.81 85 PHE A C 1
ATOM 609 O O . PHE A 1 85 ? -0.549 2.723 0.024 1.00 95.81 85 PHE A O 1
ATOM 616 N N . THR A 1 86 ? -0.715 1.891 -2.049 1.00 94.62 86 THR A N 1
ATOM 617 C CA . THR A 1 86 ? -2.140 1.563 -1.949 1.00 94.62 86 THR A CA 1
ATOM 618 C C . THR A 1 86 ? -2.409 0.595 -0.803 1.00 94.62 86 THR A C 1
ATOM 620 O O . THR A 1 86 ? -3.406 0.761 -0.101 1.00 94.62 86 THR A O 1
ATOM 623 N N . ALA A 1 87 ? -1.519 -0.366 -0.547 1.00 92.88 87 ALA A N 1
ATOM 624 C CA . ALA A 1 87 ? -1.634 -1.276 0.586 1.00 92.88 87 ALA A CA 1
ATOM 625 C C . ALA A 1 87 ? -1.596 -0.534 1.934 1.00 92.88 87 ALA A C 1
ATOM 627 O O . ALA A 1 87 ? -2.479 -0.728 2.773 1.00 92.88 87 ALA A O 1
ATOM 628 N N . LEU A 1 88 ? -0.624 0.364 2.115 1.00 94.00 88 LEU A N 1
ATOM 629 C CA . LEU A 1 88 ? -0.486 1.185 3.320 1.00 94.00 88 LEU A CA 1
ATOM 630 C C . LEU A 1 88 ? -1.662 2.154 3.500 1.00 94.00 88 LEU A C 1
ATOM 632 O O . LEU A 1 88 ? -2.191 2.268 4.605 1.00 94.00 88 LEU A O 1
ATOM 636 N N . GLN A 1 89 ? -2.124 2.792 2.420 1.00 95.06 89 GLN A N 1
ATOM 637 C CA . GLN A 1 89 ? -3.288 3.684 2.452 1.00 95.06 89 GLN A CA 1
ATOM 638 C C . GLN A 1 89 ? -4.571 2.929 2.800 1.00 95.06 89 GLN A C 1
ATOM 640 O O . GLN A 1 89 ? -5.343 3.372 3.647 1.00 95.06 89 GLN A O 1
ATOM 645 N N . THR A 1 90 ? -4.774 1.756 2.197 1.00 93.94 90 THR A N 1
ATOM 646 C CA . THR A 1 90 ? -5.928 0.894 2.473 1.00 93.94 90 THR A CA 1
ATOM 647 C C . THR A 1 90 ? -5.930 0.456 3.933 1.00 93.94 90 THR A C 1
ATOM 649 O O . THR A 1 90 ? -6.946 0.579 4.613 1.00 93.94 90 THR A O 1
ATOM 652 N N . PHE A 1 91 ? -4.788 -0.003 4.448 1.00 92.75 91 PHE A N 1
ATOM 653 C CA . PHE A 1 91 ? -4.657 -0.381 5.851 1.00 92.75 91 PHE A CA 1
ATOM 654 C C . PHE A 1 91 ? -4.910 0.801 6.799 1.00 92.75 91 PHE A C 1
ATOM 656 O O . PHE A 1 91 ? -5.677 0.669 7.757 1.00 92.75 91 PHE A O 1
ATOM 663 N N . GLY A 1 92 ? -4.314 1.961 6.511 1.00 92.56 92 GLY A N 1
ATOM 664 C CA . GLY A 1 92 ? -4.494 3.177 7.298 1.00 92.56 92 GLY A CA 1
ATOM 665 C C . GLY A 1 92 ? -5.956 3.619 7.352 1.00 92.56 92 GLY A C 1
ATOM 666 O O . GLY A 1 92 ? -6.506 3.831 8.435 1.00 92.56 92 GLY A O 1
ATOM 667 N N . ALA A 1 93 ? -6.615 3.662 6.192 1.00 93.62 93 ALA A N 1
ATOM 668 C CA . ALA A 1 93 ? -8.030 3.991 6.073 1.00 93.62 93 ALA A CA 1
ATOM 669 C C . ALA A 1 93 ? -8.912 2.998 6.839 1.00 93.62 93 ALA A C 1
ATOM 671 O O . ALA A 1 93 ? -9.786 3.407 7.601 1.00 93.62 93 ALA A O 1
ATOM 672 N N . LEU A 1 94 ? -8.658 1.695 6.704 1.00 92.88 94 LEU A N 1
ATOM 673 C CA . LEU A 1 94 ? -9.406 0.656 7.409 1.00 92.88 94 LEU A CA 1
ATOM 674 C C . LEU A 1 94 ? -9.265 0.746 8.933 1.00 92.88 94 LEU A C 1
ATOM 676 O O . LEU A 1 94 ? -10.250 0.539 9.645 1.00 92.88 94 LEU A O 1
ATOM 680 N N . CYS A 1 95 ? -8.079 1.080 9.443 1.00 91.94 95 CYS A N 1
ATOM 681 C CA . CYS A 1 95 ? -7.872 1.328 10.869 1.00 91.94 95 CYS A CA 1
ATOM 682 C C . CYS A 1 95 ? -8.686 2.529 11.353 1.00 91.94 95 CYS A C 1
ATOM 684 O O . CYS A 1 95 ? -9.416 2.421 12.337 1.00 91.94 95 CYS A O 1
ATOM 686 N N . LEU A 1 96 ? -8.602 3.659 10.648 1.00 92.44 96 LEU A N 1
ATOM 687 C CA . LEU A 1 96 ? -9.312 4.882 11.027 1.00 92.44 96 LEU A CA 1
ATOM 688 C C . LEU A 1 96 ? -10.832 4.705 10.970 1.00 92.44 96 LEU A C 1
ATOM 690 O O . LEU A 1 96 ? -11.522 5.078 11.916 1.00 92.44 96 LEU A O 1
ATOM 694 N N . LEU A 1 97 ? -11.341 4.055 9.920 1.00 90.44 97 LEU A N 1
ATOM 695 C CA . LEU A 1 97 ? -12.762 3.736 9.773 1.00 90.44 97 LEU A CA 1
ATOM 696 C C . LEU A 1 97 ? -13.268 2.810 10.885 1.00 90.44 97 LEU A C 1
ATOM 698 O O . LEU A 1 97 ? -14.392 2.960 11.357 1.00 90.44 97 LEU A O 1
ATOM 702 N N . ASN A 1 98 ? -12.461 1.842 11.327 1.00 87.62 98 ASN A N 1
ATOM 703 C CA . ASN A 1 98 ? -12.854 0.990 12.447 1.00 87.62 98 ASN A CA 1
ATOM 704 C C . ASN A 1 98 ? -12.827 1.739 13.774 1.00 87.62 98 ASN A C 1
ATOM 706 O O . ASN A 1 98 ? -13.717 1.533 14.601 1.00 87.62 98 ASN A O 1
ATOM 710 N N . VAL A 1 99 ? -11.850 2.621 13.982 1.00 89.06 99 VAL A N 1
ATOM 711 C CA . VAL A 1 99 ? -11.783 3.455 15.184 1.00 89.06 99 VAL A CA 1
ATOM 712 C C . VAL A 1 99 ? -12.976 4.410 15.256 1.00 89.06 99 VAL A C 1
ATOM 714 O O . VAL A 1 99 ? -13.509 4.590 16.351 1.00 89.06 99 VAL A O 1
ATOM 717 N N . SER A 1 100 ? -13.440 4.961 14.132 1.00 87.25 100 SER A N 1
ATOM 718 C CA . SER A 1 100 ? -14.557 5.915 14.092 1.00 87.25 100 SER A CA 1
ATOM 719 C C . SER A 1 100 ? -15.948 5.284 14.224 1.00 87.25 100 SER A C 1
ATOM 721 O O . SER A 1 100 ? -16.902 6.002 14.506 1.00 87.25 100 SER A O 1
ATOM 723 N N . ARG A 1 101 ? -16.098 3.962 14.044 1.00 83.50 101 ARG A N 1
ATOM 724 C CA . ARG A 1 101 ? -17.394 3.281 14.217 1.00 83.50 101 ARG A CA 1
ATOM 725 C C . ARG A 1 101 ? -17.830 3.276 15.694 1.00 83.50 101 ARG A C 1
ATOM 727 O O . ARG A 1 101 ? -17.066 2.773 16.528 1.00 83.50 101 ARG A O 1
ATOM 734 N N . PRO A 1 102 ? -19.041 3.769 16.024 1.00 72.25 102 PRO A N 1
ATOM 735 C CA . PRO A 1 102 ? -19.600 3.683 17.371 1.00 72.25 102 PRO A CA 1
ATOM 736 C C . PRO A 1 102 ? -19.727 2.222 17.841 1.00 72.25 102 PRO A C 1
ATOM 738 O O . PRO A 1 102 ? -19.961 1.331 17.018 1.00 72.25 102 PRO A O 1
ATOM 741 N N . PRO A 1 103 ? -19.595 1.946 19.151 1.00 64.31 103 PRO A N 1
ATOM 742 C CA . PRO A 1 103 ? -19.745 0.593 19.693 1.00 64.31 103 PRO A CA 1
ATOM 743 C C . PRO A 1 103 ? -21.149 0.002 19.457 1.00 64.31 103 PRO A C 1
ATOM 745 O O . PRO A 1 103 ? -21.271 -1.202 19.239 1.00 64.31 103 PRO A O 1
ATOM 748 N N . GLU A 1 104 ? -22.188 0.839 19.402 1.00 60.22 104 GLU A N 1
ATOM 749 C CA . GLU A 1 104 ? -23.593 0.437 19.211 1.00 60.22 104 GLU A CA 1
ATOM 750 C C . GLU A 1 104 ? -23.842 -0.262 17.865 1.00 60.22 104 GLU A C 1
ATOM 752 O O . GLU A 1 104 ? -24.559 -1.259 17.793 1.00 60.22 104 GLU A O 1
ATOM 757 N N . THR A 1 105 ? -23.174 0.178 16.796 1.00 61.09 105 THR A N 1
ATOM 758 C CA . THR A 1 105 ? -23.316 -0.421 15.458 1.00 61.09 105 THR A CA 1
ATOM 759 C C . THR A 1 105 ? -22.701 -1.825 15.378 1.00 61.09 105 THR A C 1
ATOM 761 O O . THR A 1 105 ? -23.068 -2.614 14.512 1.00 61.09 105 THR A O 1
ATOM 764 N N . ARG A 1 106 ? -21.766 -2.163 16.279 1.00 57.94 106 ARG A N 1
ATOM 765 C CA . ARG A 1 106 ? -21.126 -3.490 16.321 1.00 57.94 106 ARG A CA 1
ATOM 766 C C . ARG A 1 106 ? -21.984 -4.515 17.053 1.00 57.94 106 ARG A C 1
ATOM 768 O O . ARG A 1 106 ? -22.081 -5.643 16.586 1.00 57.94 106 ARG A O 1
ATOM 775 N N . ALA A 1 107 ? -22.627 -4.107 18.147 1.00 59.81 107 ALA A N 1
ATOM 776 C CA . ALA A 1 107 ? -23.548 -4.966 18.888 1.00 59.81 107 ALA A CA 1
ATOM 777 C C . ALA A 1 107 ? -24.750 -5.375 18.020 1.00 59.81 107 ALA A C 1
ATOM 779 O O . ALA A 1 107 ? -25.118 -6.544 17.997 1.00 59.81 107 ALA A O 1
ATOM 780 N N . ALA A 1 108 ? -25.294 -4.444 17.229 1.00 61.22 108 ALA A N 1
ATOM 7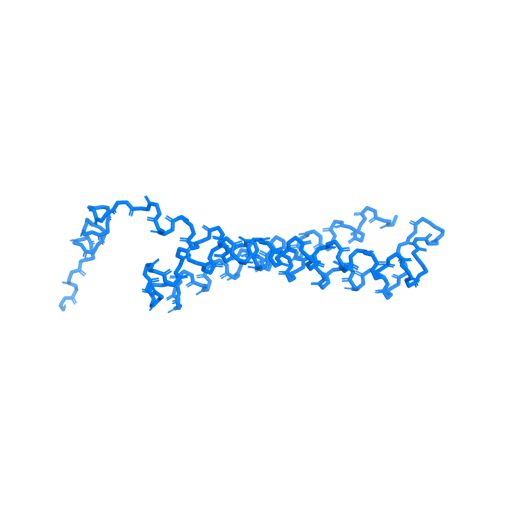81 C CA . ALA A 1 108 ? -26.379 -4.737 16.290 1.00 61.22 108 ALA A CA 1
ATOM 782 C C . ALA A 1 108 ? -25.961 -5.702 15.162 1.00 61.22 108 ALA A C 1
ATOM 784 O O . ALA A 1 108 ? -26.737 -6.577 14.783 1.00 61.22 108 ALA A O 1
ATOM 785 N N . ALA A 1 109 ? -24.730 -5.582 14.649 1.00 60.59 109 ALA A N 1
ATOM 786 C CA . ALA A 1 109 ? -24.208 -6.484 13.621 1.00 60.59 109 ALA A CA 1
ATOM 787 C C . ALA A 1 109 ? -23.982 -7.913 14.149 1.00 60.59 109 ALA A C 1
ATOM 789 O O . ALA A 1 109 ? -24.276 -8.866 13.439 1.00 60.59 109 ALA A O 1
ATOM 790 N N . GLN A 1 110 ? -23.518 -8.063 15.396 1.00 59.72 110 GLN A N 1
ATOM 791 C CA . GLN A 1 110 ? -23.351 -9.373 16.044 1.00 59.72 110 GLN A CA 1
ATOM 792 C C . GLN A 1 110 ? -24.685 -10.006 16.459 1.00 59.72 110 GLN A C 1
ATOM 794 O O . GLN A 1 110 ? -24.843 -11.215 16.370 1.00 59.72 110 GLN A O 1
ATOM 799 N N . ALA A 1 111 ? -25.668 -9.201 16.872 1.00 61.00 111 ALA A N 1
ATOM 800 C CA . ALA A 1 111 ? -27.003 -9.688 17.227 1.00 61.00 111 ALA A CA 1
ATOM 801 C C . ALA A 1 111 ? -27.832 -10.158 16.015 1.00 61.00 111 ALA A C 1
ATOM 803 O O . ALA A 1 111 ? -28.866 -10.793 16.195 1.00 61.00 111 ALA A O 1
ATOM 804 N N . SER A 1 112 ? -27.399 -9.827 14.794 1.00 60.31 112 SER A N 1
ATOM 805 C CA . SER A 1 112 ? -28.092 -10.185 13.552 1.00 60.31 112 SER A CA 1
ATOM 806 C C . SER A 1 112 ? -27.548 -11.457 12.890 1.00 60.31 112 SER A C 1
ATOM 808 O O . SER A 1 112 ? -28.086 -11.857 11.860 1.00 60.31 112 SER A O 1
ATOM 810 N N . GLU A 1 113 ? -26.498 -12.092 13.430 1.00 56.78 113 GLU A N 1
ATOM 811 C CA . GLU A 1 113 ? -26.076 -13.419 12.968 1.00 56.78 113 GLU A CA 1
ATOM 812 C C . GLU A 1 113 ? -27.111 -14.452 13.454 1.00 56.78 113 GLU A C 1
ATOM 814 O O . GLU A 1 113 ? -27.268 -14.629 14.665 1.00 56.78 113 GLU A O 1
ATOM 819 N N . PRO A 1 114 ? -27.869 -15.107 12.549 1.00 58.00 114 PRO A N 1
ATOM 820 C CA . PRO A 1 114 ? -28.817 -16.134 12.941 1.00 58.00 114 PRO A CA 1
ATOM 821 C C . PRO A 1 114 ? -28.035 -17.283 13.564 1.00 58.00 114 PRO A C 1
ATOM 823 O O . PRO A 1 114 ? -27.111 -17.828 12.963 1.00 58.00 114 PRO A O 1
ATOM 826 N N . GLN A 1 115 ? -28.414 -17.635 14.784 1.00 54.03 115 GLN A N 1
ATOM 827 C CA . GLN A 1 115 ? -27.894 -18.785 15.498 1.00 54.03 115 GLN A CA 1
ATOM 828 C C . GLN A 1 115 ? -28.431 -20.051 14.803 1.00 54.03 115 GLN A C 1
ATOM 830 O O . GLN A 1 115 ? -29.468 -20.587 15.189 1.00 54.03 115 GLN A O 1
ATOM 835 N N . GLU A 1 116 ? -27.790 -20.465 13.706 1.00 56.25 116 GLU A N 1
ATOM 836 C CA . GLU A 1 116 ? -28.047 -21.755 13.060 1.00 56.25 116 GLU A CA 1
ATOM 837 C C . GLU A 1 116 ? -27.576 -22.860 14.018 1.00 56.25 116 GLU A C 1
ATOM 839 O O . GLU A 1 116 ? -26.377 -23.094 14.182 1.00 56.25 116 GLU A O 1
ATOM 844 N N . ASN A 1 117 ? -28.548 -23.453 14.720 1.00 58.44 117 ASN A N 1
ATOM 845 C CA . ASN A 1 117 ? -28.400 -24.668 15.528 1.00 58.44 117 ASN A CA 1
ATOM 846 C C . ASN A 1 117 ? -28.342 -25.917 14.648 1.00 58.44 117 ASN A C 1
ATOM 848 O O . ASN A 1 117 ? -29.096 -25.960 13.648 1.00 58.44 117 ASN A O 1
#